Protein AF-A0A838KIK6-F1 (afdb_monomer_lite)

Radius of gyration: 16.78 Å; chains: 1; bounding box: 31×21×48 Å

Sequence (59 aa):
MKSASGWSVQVVGQPQHIEDPDEMSAVFDHIPDPWAPGLRPLVVRILASQVTGRRFERR

Foldse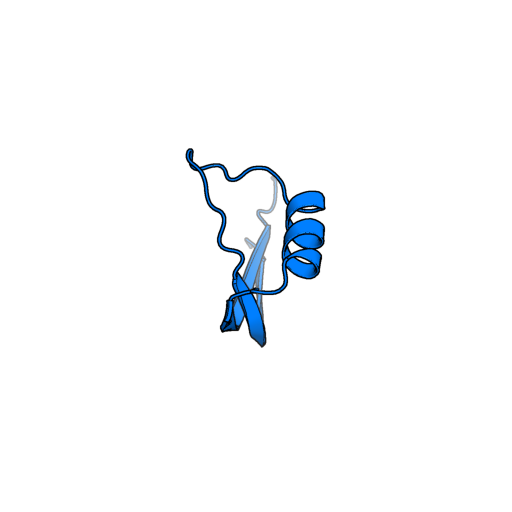ek 3Di:
DDKDKDKDKDFDFDKDWDPDPVVQVVVVVPDDDDPDDDDDSIDIDGPTPDMDMDMDTDD

Structure (mmCIF, N/CA/C/O backbone):
data_AF-A0A838KIK6-F1
#
_entry.id   AF-A0A838KIK6-F1
#
loop_
_atom_site.group_PDB
_atom_site.id
_atom_site.type_symbol
_atom_site.label_atom_id
_atom_site.label_alt_id
_atom_site.label_comp_id
_atom_site.label_asym_id
_atom_site.label_entity_id
_atom_site.label_seq_id
_atom_sit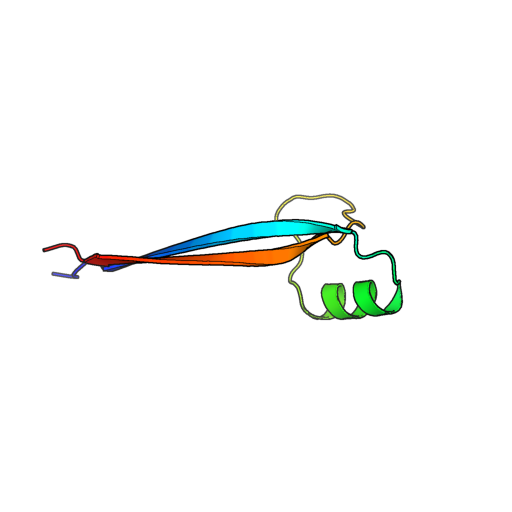e.pdbx_PDB_ins_code
_atom_site.Cartn_x
_atom_site.Cartn_y
_atom_site.Cartn_z
_atom_site.occupancy
_atom_site.B_iso_or_equiv
_atom_site.auth_seq_id
_atom_site.auth_comp_id
_atom_site.auth_asym_id
_atom_site.auth_atom_id
_atom_site.pdbx_PDB_model_num
ATOM 1 N N . MET A 1 1 ? -0.996 16.172 33.275 1.00 56.50 1 MET A N 1
ATOM 2 C CA . MET A 1 1 ? -1.176 14.774 32.813 1.00 56.50 1 MET A CA 1
ATOM 3 C C . MET A 1 1 ? -1.374 14.796 31.303 1.00 56.50 1 MET A C 1
ATOM 5 O O . MET A 1 1 ? -2.257 15.514 30.861 1.00 56.50 1 MET A O 1
ATOM 9 N N . LYS A 1 2 ? -0.547 14.104 30.503 1.00 64.38 2 LYS A N 1
ATOM 10 C CA . LYS A 1 2 ? -0.789 13.980 29.051 1.00 64.38 2 LYS A CA 1
ATOM 11 C C . LYS A 1 2 ? -1.897 12.947 28.829 1.00 64.38 2 LYS A C 1
ATOM 13 O O . LYS A 1 2 ? -1.755 11.816 29.291 1.00 64.38 2 LYS A O 1
ATOM 18 N N . SER A 1 3 ? -2.977 13.321 28.143 1.00 71.56 3 SER A N 1
ATOM 19 C CA . SER A 1 3 ? -3.928 12.345 27.610 1.00 71.56 3 SER A CA 1
ATOM 20 C C . SER A 1 3 ? -3.246 11.606 26.458 1.00 71.56 3 SER A C 1
ATOM 22 O O . SER A 1 3 ? -2.680 12.218 25.552 1.00 71.56 3 SER A O 1
ATOM 24 N N . ALA A 1 4 ? -3.223 10.276 26.521 1.00 83.25 4 ALA A N 1
ATOM 25 C CA . ALA A 1 4 ? -2.753 9.473 25.403 1.00 83.25 4 ALA A CA 1
ATOM 26 C C . ALA A 1 4 ? -3.910 9.357 24.407 1.00 83.25 4 ALA A C 1
ATOM 28 O O . ALA A 1 4 ? -4.960 8.804 24.737 1.00 83.25 4 ALA A O 1
ATOM 29 N N . SER A 1 5 ? -3.727 9.903 23.210 1.00 92.44 5 SER A N 1
ATOM 30 C CA . SER A 1 5 ? -4.612 9.640 22.079 1.00 92.44 5 SER A CA 1
ATOM 31 C C . SER A 1 5 ? -3.814 8.968 20.974 1.00 92.44 5 SER A C 1
ATOM 33 O O . SER A 1 5 ? -2.612 9.195 20.832 1.00 92.44 5 SER A O 1
ATOM 35 N N . GLY A 1 6 ? -4.481 8.102 20.227 1.00 95.19 6 GLY A N 1
ATOM 36 C CA . GLY A 1 6 ? -3.895 7.365 19.122 1.00 95.19 6 GLY A CA 1
ATOM 37 C C . GLY A 1 6 ? -4.961 7.017 18.103 1.00 95.19 6 GLY A C 1
ATOM 38 O O . GLY A 1 6 ? -6.155 7.241 18.312 1.00 95.19 6 GLY A O 1
ATOM 39 N N . TRP A 1 7 ? -4.536 6.468 16.980 1.00 97.06 7 TRP A N 1
ATOM 40 C CA . TRP A 1 7 ? -5.443 6.024 15.938 1.00 97.06 7 TRP A CA 1
ATOM 41 C C . TRP A 1 7 ? -4.842 4.839 15.194 1.00 97.06 7 TRP A C 1
ATOM 43 O O . TRP A 1 7 ? -3.631 4.627 15.208 1.00 97.06 7 TRP A O 1
ATOM 53 N N . SER A 1 8 ? -5.707 4.063 14.556 1.00 97.56 8 SER A N 1
ATOM 54 C CA . SER A 1 8 ? -5.337 3.018 13.609 1.00 97.56 8 SER A CA 1
ATOM 55 C C . SER A 1 8 ? -6.115 3.219 12.319 1.00 97.56 8 SER A C 1
ATOM 57 O O . SER A 1 8 ? -7.307 3.531 12.368 1.00 97.56 8 SER A O 1
ATOM 59 N N . VAL A 1 9 ? -5.469 2.971 11.187 1.00 98.31 9 VAL A N 1
ATOM 60 C CA . VAL A 1 9 ? -6.120 2.844 9.882 1.00 98.31 9 VAL A CA 1
ATOM 61 C C . VAL A 1 9 ? -5.854 1.438 9.371 1.00 98.31 9 VAL A C 1
ATOM 63 O O . VAL A 1 9 ? -4.725 0.958 9.437 1.00 98.31 9 VAL A O 1
ATOM 66 N N . GLN A 1 10 ? -6.896 0.778 8.884 1.00 98.19 10 GLN A N 1
ATOM 67 C CA . GLN A 1 10 ? -6.804 -0.522 8.242 1.00 98.19 10 GLN A CA 1
ATOM 68 C C . GLN A 1 10 ? -7.233 -0.374 6.786 1.00 98.19 10 GLN A C 1
ATOM 70 O O . GLN A 1 10 ? -8.307 0.153 6.496 1.00 98.19 10 GLN A O 1
ATOM 75 N N . VAL A 1 11 ? -6.386 -0.853 5.879 1.00 98.19 11 VAL A N 1
ATOM 76 C CA . VAL A 1 11 ? -6.646 -0.875 4.439 1.00 98.19 11 VAL A CA 1
ATOM 77 C C . VAL A 1 11 ? -6.741 -2.329 3.999 1.00 98.19 11 VAL A C 1
ATOM 79 O O . VAL A 1 11 ? -5.855 -3.128 4.297 1.00 98.19 11 VAL A O 1
ATOM 82 N N . VAL A 1 12 ? -7.819 -2.668 3.298 1.00 98.19 12 VAL A N 1
ATOM 83 C CA . VAL A 1 12 ? -7.996 -3.944 2.600 1.00 98.19 12 VAL A CA 1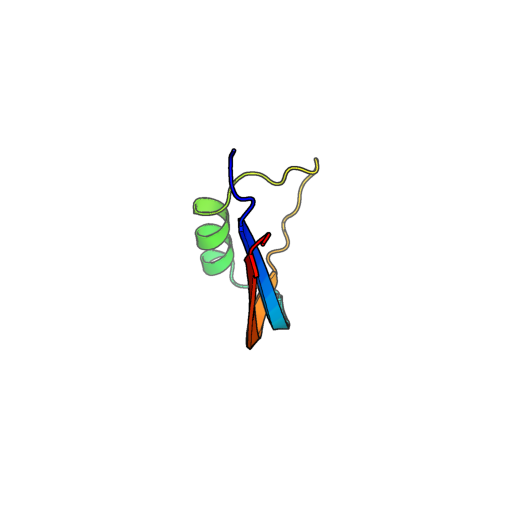
ATOM 84 C C . VAL A 1 12 ? -8.045 -3.637 1.114 1.00 98.19 12 VAL A C 1
ATOM 86 O O . VAL A 1 12 ? -8.724 -2.702 0.691 1.00 98.19 12 VAL A O 1
ATOM 89 N N . GLY A 1 13 ? -7.315 -4.407 0.319 1.00 97.88 13 GLY A N 1
ATOM 90 C CA . GLY A 1 13 ? -7.244 -4.202 -1.116 1.00 97.88 13 GLY A CA 1
ATOM 91 C C . GLY A 1 13 ? -6.492 -5.317 -1.816 1.00 97.88 13 GLY A C 1
ATOM 92 O O . GLY A 1 13 ? -5.822 -6.126 -1.170 1.00 97.88 13 GLY A O 1
ATOM 93 N N . GLN A 1 14 ? -6.611 -5.357 -3.140 1.00 97.44 14 GLN A N 1
ATOM 94 C CA . GLN A 1 14 ? -5.854 -6.304 -3.950 1.00 97.44 14 GLN A CA 1
ATOM 95 C C . GLN A 1 14 ? -4.434 -5.773 -4.180 1.00 97.44 14 GLN A C 1
ATOM 97 O O . GLN A 1 14 ? -4.286 -4.626 -4.619 1.00 97.44 14 GLN A O 1
ATOM 102 N N . PRO A 1 15 ? -3.394 -6.574 -3.899 1.00 96.81 15 PRO A N 1
ATOM 103 C CA . PRO A 1 15 ? -2.036 -6.216 -4.260 1.00 96.81 15 PRO A CA 1
ATOM 104 C C . PRO A 1 15 ? -1.845 -6.377 -5.770 1.00 96.81 15 PRO A C 1
ATOM 106 O O . PRO A 1 15 ? -2.315 -7.344 -6.369 1.00 96.81 15 PRO A O 1
ATOM 109 N N . GLN A 1 16 ? -1.127 -5.444 -6.378 1.00 96.06 16 GLN A N 1
ATOM 110 C CA . GLN A 1 16 ? -0.691 -5.526 -7.765 1.00 96.06 16 GLN A CA 1
ATOM 111 C C . GLN A 1 16 ? 0.781 -5.155 -7.849 1.00 96.06 16 GLN A C 1
ATOM 113 O O . GLN A 1 16 ? 1.221 -4.196 -7.215 1.00 96.06 16 GLN A O 1
ATOM 118 N N . HIS A 1 17 ? 1.539 -5.913 -8.631 1.00 95.38 17 HIS A N 1
ATOM 119 C CA . HIS A 1 17 ? 2.903 -5.531 -8.960 1.00 95.38 17 HIS A CA 1
ATOM 120 C C . HIS A 1 17 ? 2.864 -4.339 -9.911 1.00 95.38 17 HIS A C 1
ATOM 122 O O . HIS A 1 17 ? 2.034 -4.295 -10.821 1.00 95.38 17 HIS A O 1
ATOM 128 N N . ILE A 1 18 ? 3.747 -3.375 -9.679 1.00 94.38 18 ILE A N 1
ATOM 129 C CA . ILE A 1 18 ? 4.035 -2.348 -10.672 1.00 94.38 18 ILE A CA 1
ATOM 130 C C . ILE A 1 18 ? 5.141 -2.908 -11.563 1.00 94.38 18 ILE A C 1
ATOM 132 O O . ILE A 1 18 ? 6.234 -3.190 -11.078 1.00 94.38 18 ILE A O 1
ATOM 136 N N . GLU A 1 19 ? 4.824 -3.125 -12.837 1.00 93.75 19 GLU A N 1
ATOM 137 C CA . GLU A 1 19 ? 5.761 -3.659 -13.838 1.00 93.75 19 GLU A CA 1
ATOM 138 C C . GLU A 1 19 ? 6.261 -2.578 -14.805 1.00 93.75 19 GLU A C 1
ATOM 140 O O . GLU A 1 19 ? 7.269 -2.784 -15.477 1.00 93.75 19 GLU A O 1
ATOM 145 N N . ASP A 1 20 ? 5.571 -1.435 -14.869 1.00 93.81 20 ASP A N 1
ATOM 146 C CA . ASP A 1 20 ? 5.969 -0.292 -15.686 1.00 93.81 20 ASP A CA 1
ATOM 147 C C . ASP A 1 20 ? 7.204 0.393 -15.062 1.00 93.81 20 ASP A C 1
ATOM 149 O O . ASP A 1 20 ? 7.115 0.889 -13.930 1.00 93.81 20 ASP A O 1
ATOM 153 N N . PRO A 1 21 ? 8.353 0.432 -15.764 1.00 91.62 21 PRO A N 1
ATOM 154 C CA . PRO A 1 21 ? 9.571 1.059 -15.260 1.00 91.62 21 PRO A CA 1
ATOM 155 C C . PRO A 1 21 ? 9.410 2.546 -14.919 1.00 91.62 21 PRO A C 1
ATOM 157 O O . PRO A 1 21 ? 10.029 3.010 -13.959 1.00 91.62 21 PRO A O 1
ATOM 160 N N . ASP A 1 22 ? 8.576 3.281 -15.659 1.00 93.62 22 ASP A N 1
ATOM 161 C CA . ASP A 1 22 ? 8.363 4.711 -15.426 1.00 93.62 22 ASP A CA 1
ATOM 162 C C . ASP A 1 22 ? 7.536 4.926 -14.144 1.00 93.62 22 ASP A C 1
ATOM 164 O O . ASP A 1 22 ? 7.866 5.779 -13.314 1.00 93.62 22 ASP A O 1
ATO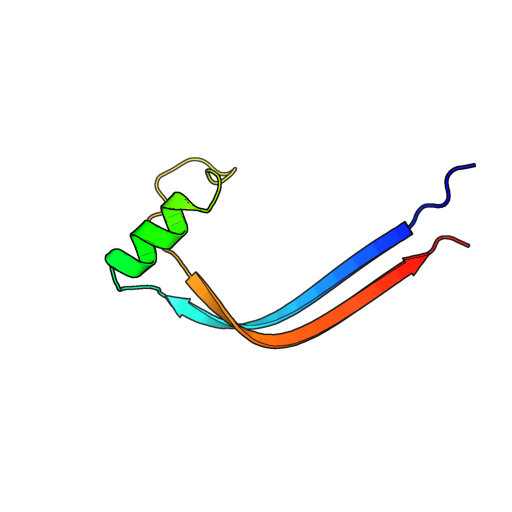M 168 N N . GLU A 1 23 ? 6.511 4.091 -13.919 1.00 92.69 23 GLU A N 1
ATOM 169 C CA . GLU A 1 23 ? 5.716 4.083 -12.679 1.00 92.69 23 GLU A CA 1
ATOM 170 C C . GLU A 1 23 ? 6.581 3.661 -11.476 1.00 92.69 23 GLU A C 1
ATOM 172 O O . GLU A 1 23 ? 6.482 4.253 -10.399 1.00 92.69 23 GLU A O 1
ATOM 177 N N . MET A 1 24 ? 7.481 2.686 -11.652 1.00 91.38 24 MET A N 1
ATOM 178 C CA . MET A 1 24 ? 8.435 2.286 -10.612 1.00 91.38 24 MET A CA 1
ATOM 179 C C . MET A 1 24 ? 9.397 3.418 -10.239 1.00 91.38 24 MET A C 1
ATOM 181 O O . MET A 1 24 ? 9.583 3.668 -9.047 1.00 91.38 24 MET A O 1
ATOM 185 N N . SER A 1 25 ? 9.994 4.102 -11.225 1.00 89.44 25 SER A N 1
ATOM 186 C CA . SER A 1 25 ? 10.919 5.219 -10.977 1.00 89.44 25 SER A CA 1
ATOM 187 C C . SER A 1 25 ? 10.238 6.315 -10.164 1.00 89.44 25 SER A C 1
ATOM 189 O O . SER A 1 25 ? 10.765 6.736 -9.137 1.00 89.44 25 SER A O 1
ATOM 191 N N . ALA A 1 26 ? 9.021 6.702 -10.558 1.00 90.88 26 ALA A N 1
ATOM 192 C CA . ALA A 1 26 ? 8.256 7.724 -9.852 1.00 90.88 26 ALA A CA 1
ATOM 193 C C . ALA A 1 26 ? 7.980 7.350 -8.384 1.00 90.88 26 ALA A C 1
ATOM 195 O O . ALA A 1 26 ? 7.992 8.213 -7.509 1.00 90.88 26 ALA A O 1
ATOM 196 N N . VAL A 1 27 ? 7.744 6.066 -8.086 1.00 90.06 27 VAL A N 1
ATOM 197 C CA . VAL A 1 27 ? 7.565 5.612 -6.700 1.00 90.06 27 VAL A CA 1
ATOM 198 C C . VAL A 1 27 ? 8.874 5.702 -5.922 1.00 90.06 27 VAL A C 1
ATOM 200 O O . VAL A 1 27 ? 8.871 6.248 -4.819 1.00 90.06 27 VAL A O 1
ATOM 203 N N . PHE A 1 28 ? 9.981 5.200 -6.476 1.00 86.06 28 PHE A N 1
ATOM 204 C CA . PHE A 1 28 ? 11.287 5.229 -5.809 1.00 86.06 28 PHE A CA 1
ATOM 205 C C . PHE A 1 28 ? 11.787 6.651 -5.533 1.00 86.06 28 PHE A C 1
ATOM 207 O O . PHE A 1 28 ? 12.384 6.877 -4.485 1.00 86.06 28 PHE A O 1
ATOM 214 N N . ASP A 1 29 ? 11.458 7.618 -6.392 1.00 89.38 29 ASP A N 1
ATOM 215 C CA . ASP A 1 29 ? 11.791 9.033 -6.183 1.00 89.38 29 ASP A CA 1
ATOM 216 C C . ASP A 1 29 ? 11.028 9.674 -5.003 1.00 89.38 29 ASP A C 1
ATOM 218 O O . ASP A 1 29 ? 11.402 10.741 -4.507 1.00 89.38 29 ASP A O 1
ATOM 222 N N . HIS A 1 30 ? 9.945 9.043 -4.538 1.00 88.12 30 HIS A N 1
ATOM 223 C CA . HIS A 1 30 ? 9.043 9.591 -3.523 1.00 88.12 30 HIS A CA 1
ATOM 224 C C . HIS A 1 30 ? 8.984 8.796 -2.215 1.00 88.12 30 HIS A C 1
ATOM 226 O O . HIS A 1 30 ? 8.379 9.275 -1.250 1.00 88.12 30 HIS A O 1
ATOM 232 N N . ILE A 1 31 ? 9.601 7.615 -2.142 1.00 85.38 31 ILE A N 1
ATOM 233 C CA . ILE A 1 31 ? 9.631 6.805 -0.919 1.00 85.38 31 ILE A CA 1
ATOM 234 C C . ILE A 1 31 ? 11.020 6.826 -0.271 1.00 85.38 31 ILE A C 1
ATOM 236 O O . ILE A 1 31 ? 12.030 6.812 -0.968 1.00 85.38 31 ILE A O 1
ATOM 240 N N . PRO A 1 32 ? 11.100 6.852 1.070 1.00 84.38 32 PRO A N 1
ATOM 241 C CA . PRO A 1 32 ? 12.376 6.728 1.759 1.00 84.38 32 PRO A CA 1
ATOM 242 C C . PRO A 1 32 ? 12.961 5.324 1.589 1.00 84.38 32 PRO A C 1
ATOM 244 O O . PRO A 1 32 ? 12.233 4.351 1.362 1.00 84.38 32 PRO A O 1
ATOM 247 N N . ASP A 1 33 ? 14.272 5.220 1.802 1.00 83.69 33 ASP A N 1
ATOM 248 C CA . ASP A 1 33 ? 14.963 3.936 1.805 1.00 83.69 33 ASP A CA 1
ATOM 249 C C . ASP A 1 33 ? 14.318 2.953 2.802 1.00 83.69 33 ASP A C 1
ATOM 251 O O . ASP A 1 33 ? 14.010 3.321 3.947 1.00 83.69 33 ASP A O 1
ATOM 255 N N . PRO A 1 34 ? 14.120 1.680 2.411 1.00 83.69 34 PRO A N 1
ATOM 256 C CA . PRO A 1 34 ? 13.590 0.668 3.309 1.00 83.69 34 PRO A CA 1
ATOM 257 C C . PRO A 1 34 ? 14.489 0.477 4.534 1.00 83.69 34 PRO A C 1
ATOM 259 O O . PRO A 1 34 ? 15.703 0.335 4.423 1.00 83.69 34 PRO A O 1
ATOM 262 N N . TRP A 1 35 ? 13.877 0.358 5.715 1.00 84.69 35 TRP A N 1
ATOM 263 C CA . TRP A 1 35 ? 14.595 0.086 6.969 1.00 84.69 35 TRP A CA 1
ATOM 264 C C . TRP A 1 35 ? 15.373 -1.241 6.952 1.00 84.69 35 TRP A C 1
ATOM 266 O O . TRP A 1 35 ? 16.319 -1.424 7.718 1.00 84.69 35 TRP A O 1
ATOM 276 N N . ALA A 1 36 ? 14.943 -2.190 6.117 1.00 85.88 36 ALA A N 1
ATOM 277 C CA . ALA A 1 36 ? 15.539 -3.508 6.013 1.00 85.88 36 ALA A CA 1
ATOM 278 C C . ALA A 1 36 ? 16.564 -3.539 4.866 1.00 85.88 36 ALA A C 1
ATOM 280 O O . ALA A 1 36 ? 16.198 -3.224 3.729 1.00 85.88 36 ALA A O 1
ATOM 281 N N . PRO A 1 37 ? 17.804 -3.995 5.119 1.00 84.88 37 PRO A N 1
ATOM 282 C CA . PRO A 1 37 ? 18.879 -3.955 4.134 1.00 84.88 37 PRO A CA 1
ATOM 283 C C . PRO A 1 37 ? 18.595 -4.839 2.908 1.00 84.88 37 PRO A C 1
ATOM 285 O O . PRO A 1 37 ? 17.772 -5.764 2.960 1.00 84.88 37 PRO A O 1
ATOM 288 N N . GLY A 1 38 ? 19.330 -4.565 1.825 1.00 85.19 38 GLY A N 1
ATOM 289 C CA . GLY A 1 38 ? 19.322 -5.327 0.572 1.00 85.19 38 GLY A CA 1
ATOM 290 C C . GLY A 1 38 ? 18.535 -4.668 -0.565 1.00 85.19 38 GLY A C 1
ATOM 291 O O . GLY A 1 38 ? 17.730 -3.766 -0.346 1.00 85.19 38 GLY A O 1
ATOM 292 N N . LEU A 1 39 ? 18.772 -5.141 -1.795 1.00 79.56 39 LEU A N 1
ATOM 293 C CA . LEU A 1 39 ? 18.061 -4.671 -2.985 1.00 79.56 39 LEU A CA 1
ATOM 294 C C . LEU A 1 39 ? 16.612 -5.182 -2.967 1.00 79.56 39 LEU A C 1
ATOM 296 O O . LEU A 1 39 ? 16.374 -6.387 -2.879 1.00 79.56 39 LEU A O 1
ATOM 300 N N . ARG A 1 40 ? 15.647 -4.264 -3.072 1.00 79.69 40 ARG A N 1
ATOM 301 C CA . ARG A 1 40 ? 14.205 -4.560 -3.100 1.00 79.69 40 ARG A CA 1
ATOM 302 C C . ARG A 1 40 ? 13.585 -3.900 -4.331 1.00 79.69 40 ARG A C 1
ATOM 304 O O . ARG A 1 40 ? 13.006 -2.827 -4.211 1.00 79.69 40 ARG A O 1
ATOM 311 N N . PRO A 1 41 ? 13.727 -4.515 -5.516 1.00 78.06 41 PRO A N 1
ATOM 312 C CA . PRO A 1 41 ? 13.311 -3.887 -6.763 1.00 78.06 41 PRO A CA 1
ATOM 313 C C . PRO A 1 41 ? 11.798 -3.990 -6.997 1.00 78.06 41 PRO A C 1
ATOM 315 O O . PRO A 1 41 ? 11.298 -3.412 -7.949 1.00 78.06 41 PRO A O 1
ATOM 318 N N . LEU A 1 42 ? 11.061 -4.739 -6.169 1.00 88.12 42 LEU A N 1
ATOM 319 C CA . LEU A 1 42 ? 9.628 -4.941 -6.349 1.00 88.12 42 LEU A CA 1
ATOM 320 C C . LEU A 1 42 ? 8.829 -3.833 -5.662 1.00 88.12 42 LEU A C 1
ATOM 322 O O . LEU A 1 42 ? 8.887 -3.687 -4.439 1.00 88.12 42 LEU A O 1
ATOM 326 N N . VAL A 1 43 ? 8.006 -3.142 -6.446 1.00 90.50 43 VAL A N 1
ATOM 327 C CA . VAL A 1 43 ? 6.977 -2.234 -5.943 1.00 90.50 43 VAL A CA 1
ATOM 328 C C . VAL A 1 43 ? 5.616 -2.918 -6.048 1.00 90.50 43 VAL A C 1
ATOM 330 O O . VAL A 1 43 ? 5.249 -3.458 -7.093 1.00 90.50 43 VAL A O 1
ATOM 333 N N . VAL A 1 44 ? 4.857 -2.897 -4.952 1.00 92.50 44 VAL A N 1
ATOM 334 C CA . VAL A 1 44 ? 3.495 -3.438 -4.895 1.00 92.50 44 VAL A CA 1
ATOM 335 C C . VAL A 1 44 ? 2.534 -2.312 -4.545 1.00 92.50 44 VAL A C 1
ATOM 337 O O . VAL A 1 44 ? 2.630 -1.727 -3.465 1.00 92.50 44 VAL A O 1
ATOM 340 N N . ARG A 1 45 ? 1.576 -2.034 -5.431 1.00 93.88 45 ARG A N 1
ATOM 341 C CA . ARG A 1 45 ? 0.455 -1.134 -5.145 1.00 93.88 45 ARG A CA 1
ATOM 342 C C .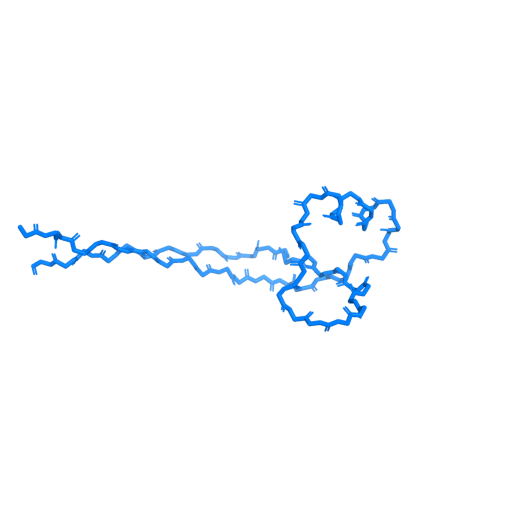 ARG A 1 45 ? -0.701 -1.913 -4.531 1.00 93.88 45 ARG A C 1
ATOM 344 O O . ARG A 1 45 ? -1.006 -3.024 -4.955 1.00 93.88 45 ARG A O 1
ATOM 351 N N . ILE A 1 46 ? -1.368 -1.322 -3.546 1.00 95.81 46 ILE A N 1
ATOM 352 C CA . ILE A 1 46 ? -2.585 -1.884 -2.954 1.00 95.81 46 ILE A CA 1
ATOM 353 C C . ILE A 1 46 ? -3.765 -1.073 -3.480 1.00 95.81 46 ILE A C 1
ATOM 355 O O . ILE A 1 46 ? -3.945 0.082 -3.094 1.00 95.81 46 ILE A O 1
ATOM 359 N N . LEU A 1 47 ? -4.587 -1.678 -4.340 1.00 96.25 47 LEU A N 1
ATOM 360 C CA . LEU A 1 47 ? -5.853 -1.078 -4.753 1.00 96.25 47 LEU A CA 1
ATOM 361 C C . LEU A 1 47 ? -6.863 -1.246 -3.620 1.00 96.25 47 LEU A C 1
ATOM 363 O O . LEU A 1 47 ? -7.450 -2.318 -3.454 1.00 96.25 47 LEU A O 1
ATOM 367 N N . ALA A 1 48 ? -7.017 -0.200 -2.809 1.00 97.44 48 ALA A N 1
ATOM 368 C CA . ALA A 1 48 ? -7.896 -0.219 -1.650 1.00 97.44 48 ALA A CA 1
ATOM 369 C C . ALA A 1 48 ? -9.353 -0.474 -2.071 1.00 97.44 48 ALA A C 1
ATOM 371 O O . ALA A 1 48 ? -9.961 0.329 -2.773 1.00 97.44 48 ALA A O 1
ATOM 372 N N . SER A 1 49 ? -9.922 -1.581 -1.601 1.00 98.06 49 SER A N 1
ATOM 373 C CA . SER A 1 49 ? -11.350 -1.884 -1.713 1.00 98.06 49 SER A CA 1
ATOM 374 C C . SER A 1 49 ? -12.117 -1.452 -0.464 1.00 98.06 49 SER A C 1
ATOM 376 O O . SER A 1 49 ? -13.324 -1.239 -0.518 1.00 98.06 49 SER A O 1
ATOM 378 N N . GLN A 1 50 ? -11.425 -1.333 0.672 1.00 98.25 50 GLN A N 1
ATOM 379 C CA . GLN A 1 50 ? -11.995 -0.852 1.923 1.00 98.25 50 GLN A CA 1
ATOM 380 C C . GLN A 1 50 ? -10.931 -0.156 2.774 1.00 98.25 50 GLN A C 1
ATOM 382 O O . GLN A 1 50 ? -9.811 -0.646 2.920 1.00 98.25 50 GLN A O 1
ATOM 387 N N . VAL A 1 51 ? -11.315 0.960 3.393 1.00 98.31 51 VAL A N 1
ATOM 388 C CA . VAL A 1 51 ? -10.501 1.682 4.374 1.00 98.31 51 VAL A CA 1
ATOM 389 C C . VAL A 1 51 ? -11.343 1.908 5.622 1.00 98.31 51 VAL A C 1
ATOM 391 O O . VAL A 1 51 ? -12.452 2.432 5.539 1.00 98.31 51 VAL A O 1
ATOM 394 N N . THR A 1 52 ? -10.835 1.509 6.783 1.00 98.38 52 THR A N 1
ATOM 395 C CA . THR A 1 52 ? -11.477 1.769 8.076 1.00 98.38 52 THR A CA 1
ATOM 396 C C . THR A 1 52 ? -10.514 2.477 9.017 1.00 98.38 52 THR A C 1
ATOM 398 O O . THR A 1 52 ? -9.296 2.319 8.933 1.00 98.38 52 THR A O 1
ATOM 401 N N . GLY A 1 53 ? -11.063 3.291 9.917 1.00 97.94 53 GLY A N 1
ATOM 402 C CA . GLY A 1 53 ? -10.299 4.050 10.899 1.00 97.94 53 GLY A CA 1
ATOM 403 C C . GLY A 1 53 ? -10.880 3.878 12.294 1.00 97.94 53 GLY A C 1
ATOM 404 O O . GLY A 1 53 ? -12.096 3.808 12.467 1.00 97.94 53 GLY A O 1
ATOM 405 N N . ARG A 1 54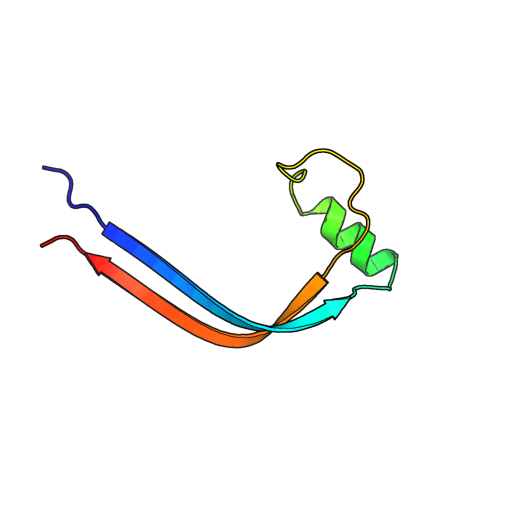 ? -10.012 3.823 13.304 1.00 97.06 54 ARG A N 1
ATOM 406 C CA . ARG A 1 54 ? -10.407 3.857 14.716 1.00 97.06 54 ARG A CA 1
ATOM 407 C C . ARG A 1 54 ? -9.555 4.878 15.443 1.00 97.06 54 ARG A C 1
ATOM 409 O O . ARG A 1 54 ? -8.336 4.886 15.297 1.00 97.06 54 ARG A O 1
ATOM 416 N N . ARG A 1 55 ? -10.200 5.723 16.242 1.00 95.50 55 ARG A N 1
ATOM 417 C CA . ARG A 1 55 ? -9.537 6.654 17.154 1.00 95.50 55 ARG A CA 1
ATOM 418 C C . ARG A 1 55 ? -9.650 6.115 18.574 1.00 95.50 55 ARG A C 1
ATOM 420 O O . ARG A 1 55 ? -10.705 5.626 18.970 1.00 95.50 55 ARG A O 1
ATOM 427 N N . PHE A 1 56 ? -8.558 6.198 19.317 1.00 94.00 56 PHE A N 1
ATOM 428 C CA . PHE A 1 56 ? -8.457 5.759 20.699 1.00 94.00 56 PHE A CA 1
ATOM 429 C C . PHE A 1 56 ? -8.156 6.970 21.567 1.00 94.00 56 PHE A C 1
ATOM 431 O O . PHE A 1 56 ? -7.207 7.714 21.312 1.00 94.00 56 PHE A O 1
ATOM 438 N N . GLU A 1 57 ? -8.956 7.152 22.605 1.00 91.00 57 GLU A N 1
ATOM 439 C CA . GLU A 1 57 ? -8.777 8.213 23.584 1.00 91.00 57 GLU A CA 1
ATOM 440 C C . GLU A 1 57 ? -8.689 7.557 24.956 1.00 91.00 57 GLU A C 1
ATOM 442 O O . GLU A 1 57 ? -9.563 6.780 25.345 1.00 91.00 57 GLU A O 1
ATOM 447 N N . ARG A 1 58 ? -7.598 7.821 25.678 1.00 78.75 58 ARG A N 1
ATOM 448 C CA . ARG A 1 58 ? -7.472 7.390 27.065 1.00 78.75 58 ARG A CA 1
ATOM 449 C C . ARG A 1 58 ? -8.309 8.328 27.933 1.00 78.75 58 ARG A C 1
ATOM 451 O O . ARG A 1 58 ? -7.933 9.489 28.101 1.00 78.75 58 ARG A O 1
ATOM 458 N N . ARG A 1 59 ? -9.425 7.809 28.445 1.00 69.38 59 ARG A N 1
ATOM 459 C CA . ARG A 1 59 ? -10.240 8.462 29.476 1.00 69.38 59 ARG A CA 1
ATOM 460 C C . ARG A 1 59 ? -9.553 8.418 30.838 1.00 69.38 59 ARG A C 1
ATOM 462 O O . ARG A 1 59 ? -8.775 7.464 31.079 1.00 69.38 59 ARG A O 1
#

Secondary structure (DSSP, 8-state):
-PPPEEEEEEEEEEEEE---HHHHHHHHTTSPPPSS-S-----EEEEEEEEEEEEEE--

pLDDT: mean 89.93, std 8.85, range [56.5, 98.38]